Protein AF-A0A0H2UAP4-F1 (afdb_monomer_lite)

Sequence (100 aa):
MARKAACSTRPSTLLAQVVLLMASSVSALTLSDFQSIATATVPLGCILIYNTSPLSGCSQTDFTAGMGCASSCVHSLRRVQTTLQVVCSEASVPAGSVLR

Radius of gyration: 18.67 Å; chains: 1; bounding box: 58×34×34 Å

Foldseek 3Di:
DDDPPDVDDDDDDDDDDPDPPPPPPPDFDFQVVVPQDDDPQFDPQLNCLRHPQGLPPFDPVCVDPPDPHDPSSVVSLVVSLVVLCVRRVRRPDDPPDSND

Organism: Magnaporthiopsis poae (strain ATCC 64411 / 73-15) (NCBI:txid644358)

Secondary structure (DSSP, 8-state):
------------S-------------PPP-GGGT-----TTS-HHHHHHHHH---TT--GGGGSTTSPPPHHHHHHHHHHHHHHHHHTTT----TT-TT-

pLDDT: mean 73.92, std 17.57, range [32.69, 93.19]

Structure (mmCIF, N/CA/C/O backbone):
data_AF-A0A0H2UAP4-F1
#
_entry.id   AF-A0A0H2UAP4-F1
#
loop_
_atom_site.group_PDB
_atom_site.id
_atom_site.type_symbol
_atom_site.label_atom_id
_atom_site.label_alt_id
_atom_site.label_comp_id
_atom_site.label_asym_id
_atom_site.label_entity_id
_atom_site.label_seq_id
_atom_site.pdbx_PDB_ins_code
_atom_site.Cartn_x
_atom_site.Cartn_y
_atom_site.Cartn_z
_atom_site.occupancy
_atom_site.B_iso_or_equiv
_atom_site.auth_seq_id
_atom_site.auth_comp_id
_atom_site.auth_asym_id
_atom_site.auth_atom_id
_atom_site.pdbx_PDB_model_num
ATOM 1 N N . MET A 1 1 ? 11.756 -18.433 -22.250 1.00 32.69 1 MET A N 1
ATOM 2 C CA . MET A 1 1 ? 12.898 -18.193 -21.337 1.00 32.69 1 MET A CA 1
ATOM 3 C C . MET A 1 1 ? 13.044 -16.691 -21.127 1.00 32.69 1 MET A C 1
ATOM 5 O O . MET A 1 1 ? 13.300 -15.978 -22.086 1.00 32.69 1 MET A O 1
ATOM 9 N N . ALA A 1 2 ? 12.782 -16.210 -19.909 1.00 36.12 2 ALA A N 1
ATOM 10 C CA . ALA A 1 2 ? 12.783 -14.791 -19.553 1.00 36.12 2 ALA A CA 1
ATOM 11 C C . ALA A 1 2 ? 14.216 -14.258 -19.388 1.00 36.12 2 ALA A C 1
ATOM 13 O O . ALA A 1 2 ? 15.012 -14.848 -18.660 1.00 36.12 2 ALA A O 1
ATOM 14 N N . ARG A 1 3 ? 14.543 -13.130 -20.029 1.00 36.03 3 ARG A N 1
ATOM 15 C CA . ARG A 1 3 ? 15.784 -12.391 -19.767 1.00 36.03 3 ARG A CA 1
ATOM 16 C C . ARG A 1 3 ? 15.482 -11.283 -18.760 1.00 36.03 3 ARG A C 1
ATOM 18 O O . ARG A 1 3 ? 14.880 -10.275 -19.108 1.00 36.03 3 ARG A O 1
ATOM 25 N N . LYS A 1 4 ? 15.885 -11.492 -17.503 1.00 40.09 4 LYS A N 1
ATOM 26 C CA . LYS A 1 4 ? 16.000 -10.425 -16.499 1.00 40.09 4 LYS A CA 1
ATOM 27 C C . LYS A 1 4 ? 17.070 -9.443 -16.982 1.00 40.09 4 LYS A C 1
ATOM 29 O O . LYS A 1 4 ? 18.247 -9.795 -16.998 1.00 40.09 4 LYS A O 1
ATOM 34 N N . ALA A 1 5 ? 16.679 -8.226 -17.348 1.00 40.53 5 ALA A N 1
ATOM 35 C CA . ALA A 1 5 ? 17.611 -7.110 -17.419 1.00 40.53 5 ALA A CA 1
ATOM 36 C C . ALA A 1 5 ? 17.914 -6.674 -15.979 1.00 40.53 5 ALA A C 1
ATOM 38 O O . ALA A 1 5 ? 17.219 -5.848 -15.396 1.00 40.53 5 ALA A O 1
ATOM 39 N N . ALA A 1 6 ? 18.914 -7.311 -15.368 1.00 43.56 6 ALA A N 1
ATOM 40 C CA . ALA A 1 6 ? 19.561 -6.754 -14.193 1.00 43.56 6 ALA A CA 1
ATOM 41 C C . ALA A 1 6 ? 20.183 -5.417 -14.618 1.00 43.56 6 ALA A C 1
ATOM 43 O O . ALA A 1 6 ? 20.995 -5.387 -15.544 1.00 43.56 6 ALA A O 1
ATOM 44 N N . CYS A 1 7 ? 19.771 -4.319 -13.985 1.00 40.97 7 CYS A N 1
ATOM 45 C CA . CYS A 1 7 ? 20.416 -3.024 -14.161 1.00 40.97 7 CYS A CA 1
ATOM 46 C C . CYS A 1 7 ? 21.874 -3.176 -13.692 1.00 40.97 7 CYS A C 1
ATOM 48 O O . CYS A 1 7 ? 22.144 -3.331 -12.502 1.00 40.97 7 CYS A O 1
ATOM 50 N N . SER A 1 8 ? 22.794 -3.298 -14.650 1.00 42.19 8 SER A N 1
ATOM 51 C CA . SER A 1 8 ? 24.196 -3.648 -14.432 1.00 42.19 8 SER A CA 1
ATOM 52 C C . SER A 1 8 ? 25.026 -2.380 -14.299 1.00 42.19 8 SER A C 1
ATOM 54 O O . SER A 1 8 ? 25.495 -1.841 -15.301 1.00 42.19 8 SER A O 1
ATOM 56 N N . THR A 1 9 ? 25.279 -1.940 -13.072 1.00 45.47 9 THR A N 1
ATOM 57 C CA . THR A 1 9 ? 26.272 -0.895 -12.805 1.00 45.47 9 THR A CA 1
ATOM 58 C C . THR A 1 9 ? 27.598 -1.568 -12.454 1.00 45.47 9 THR A C 1
ATOM 60 O O . THR A 1 9 ? 27.805 -1.998 -11.324 1.00 45.47 9 THR A O 1
ATOM 63 N N . ARG A 1 10 ? 28.500 -1.707 -13.434 1.00 50.00 10 ARG A N 1
ATOM 64 C CA . ARG A 1 10 ? 29.922 -1.992 -13.174 1.00 50.00 10 ARG A CA 1
ATOM 65 C C . ARG A 1 10 ? 30.636 -0.650 -12.992 1.00 50.00 10 ARG A C 1
ATOM 67 O O . ARG A 1 10 ? 30.751 0.067 -13.984 1.00 50.00 10 ARG A O 1
ATOM 74 N N . PRO A 1 11 ? 31.134 -0.289 -11.799 1.00 49.94 11 PRO A N 1
ATOM 75 C CA . PRO A 1 11 ? 32.003 0.864 -11.674 1.00 49.94 11 PRO A CA 1
ATOM 76 C C . PRO A 1 11 ? 33.443 0.397 -11.905 1.00 49.94 11 PRO A C 1
ATOM 78 O O . PRO A 1 11 ? 33.975 -0.397 -11.133 1.00 49.94 11 PRO A O 1
ATOM 81 N N . SER A 1 12 ? 34.073 0.862 -12.983 1.00 53.91 12 SER A N 1
ATOM 82 C CA . SER A 1 12 ? 35.514 0.708 -13.179 1.00 53.91 12 SER A CA 1
ATOM 83 C C . SER A 1 12 ? 36.146 2.074 -13.421 1.00 53.91 12 SER A C 1
ATOM 85 O O . SER A 1 12 ? 35.816 2.758 -14.385 1.00 53.91 12 SER A O 1
ATOM 87 N N . THR A 1 13 ? 37.087 2.385 -12.525 1.00 48.41 13 THR A N 1
ATOM 88 C CA . THR A 1 13 ? 38.182 3.371 -12.580 1.00 48.41 13 THR A CA 1
ATOM 89 C C . THR A 1 13 ? 37.882 4.878 -12.518 1.00 48.41 13 THR A C 1
ATOM 91 O O . THR A 1 13 ? 37.439 5.489 -13.479 1.00 48.41 13 THR A O 1
ATOM 94 N N . LEU A 1 14 ? 38.292 5.441 -11.366 1.00 57.62 14 LEU A N 1
ATOM 95 C CA . LEU A 1 14 ? 39.080 6.670 -11.174 1.00 57.62 14 LEU A CA 1
ATOM 96 C C . LEU A 1 14 ? 38.614 7.937 -11.905 1.00 57.62 14 LEU A C 1
ATOM 98 O O . LEU A 1 14 ? 39.041 8.200 -13.020 1.00 57.62 14 LEU A O 1
ATOM 102 N N . LEU A 1 15 ? 37.862 8.777 -11.191 1.00 52.22 15 LEU A N 1
ATOM 103 C CA . LEU A 1 15 ? 38.105 10.217 -11.017 1.00 52.22 15 LEU A CA 1
ATOM 104 C C . LEU A 1 15 ? 37.110 10.728 -9.966 1.00 52.22 15 LEU A C 1
ATOM 106 O O . LEU A 1 15 ? 35.909 10.478 -10.045 1.00 52.22 15 LEU A O 1
ATOM 110 N N . ALA A 1 16 ? 37.635 11.383 -8.932 1.00 54.25 16 ALA A N 1
ATOM 111 C CA . ALA A 1 16 ? 36.862 11.916 -7.822 1.00 54.25 16 ALA A CA 1
ATOM 112 C C . ALA A 1 16 ? 35.978 13.076 -8.302 1.00 54.25 16 ALA A C 1
ATOM 114 O O . ALA A 1 16 ? 36.415 14.222 -8.365 1.00 54.25 16 ALA A O 1
ATOM 115 N N . GLN A 1 17 ? 34.725 12.778 -8.633 1.00 56.22 17 GLN A N 1
ATOM 116 C CA . GLN A 1 17 ? 33.671 13.776 -8.735 1.00 56.22 17 GLN A CA 1
ATOM 117 C C . GLN A 1 17 ? 32.761 13.601 -7.525 1.00 56.22 17 GLN A C 1
ATOM 119 O O . GLN A 1 17 ? 32.102 12.574 -7.369 1.00 56.22 17 GLN A O 1
ATOM 124 N N . VAL A 1 18 ? 32.761 14.604 -6.645 1.00 61.50 18 VAL A N 1
ATOM 125 C CA . VAL A 1 18 ? 31.795 14.728 -5.552 1.00 61.50 18 VAL A CA 1
ATOM 126 C C . VAL A 1 18 ? 30.426 14.957 -6.190 1.00 61.50 18 VAL A C 1
ATOM 128 O O . VAL A 1 18 ? 30.016 16.084 -6.448 1.00 61.50 18 VAL A O 1
ATOM 131 N N . VAL A 1 19 ? 29.739 13.867 -6.521 1.00 64.81 19 VAL A N 1
ATOM 132 C CA . VAL A 1 19 ? 28.327 13.893 -6.886 1.00 64.81 19 VAL A CA 1
ATOM 133 C C . VAL A 1 19 ? 27.566 14.033 -5.575 1.00 64.81 19 VAL A C 1
ATOM 135 O O . VAL A 1 19 ? 27.502 13.089 -4.789 1.00 64.81 19 VAL A O 1
ATOM 138 N N . LEU A 1 20 ? 27.017 15.223 -5.313 1.00 56.50 20 LEU A N 1
ATOM 139 C CA . LEU A 1 20 ? 25.954 15.379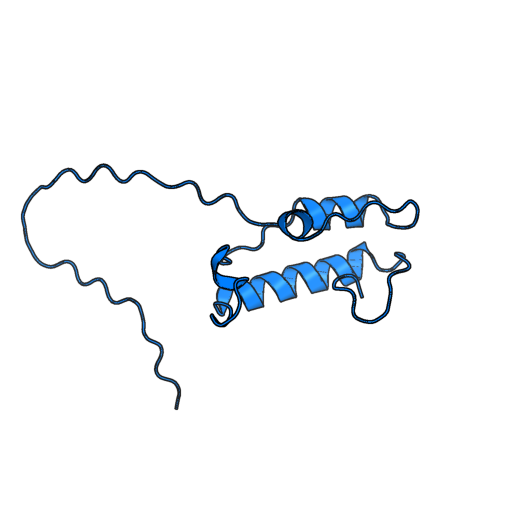 -4.324 1.00 56.50 20 LEU A CA 1
ATOM 140 C C . LEU A 1 20 ? 24.802 14.468 -4.767 1.00 56.50 20 LEU A C 1
ATOM 142 O O . LEU A 1 20 ? 24.031 14.820 -5.661 1.00 56.50 20 LEU A O 1
ATOM 146 N N . LEU A 1 21 ? 24.694 13.280 -4.169 1.00 60.34 21 LEU A N 1
ATOM 147 C CA . LEU A 1 21 ? 23.472 12.496 -4.247 1.00 60.34 21 LEU A CA 1
ATOM 148 C C . LEU A 1 21 ? 22.404 13.279 -3.485 1.00 60.34 21 LEU A C 1
ATOM 150 O O . LEU A 1 21 ? 22.312 13.201 -2.262 1.00 60.34 21 LEU A O 1
ATOM 154 N N . MET A 1 22 ? 21.599 14.047 -4.217 1.00 49.91 22 MET A N 1
ATOM 155 C CA . MET A 1 22 ? 20.267 14.412 -3.755 1.00 49.91 22 MET A CA 1
ATOM 156 C C . MET A 1 22 ? 19.523 13.093 -3.556 1.00 49.91 22 MET A C 1
ATOM 158 O O . MET A 1 22 ? 19.053 12.485 -4.516 1.00 49.91 22 MET A O 1
ATOM 162 N N . ALA A 1 23 ? 19.507 12.597 -2.319 1.00 50.75 23 ALA A N 1
ATOM 163 C CA . ALA A 1 23 ? 18.665 11.485 -1.931 1.00 50.75 23 ALA A CA 1
ATOM 164 C C . ALA A 1 23 ? 17.222 11.970 -2.073 1.00 50.75 23 ALA A C 1
ATOM 166 O O . ALA A 1 23 ? 16.682 12.621 -1.182 1.00 50.75 23 ALA A O 1
ATOM 167 N N . SER A 1 24 ? 16.613 11.721 -3.230 1.00 51.91 24 SER A N 1
ATOM 168 C CA . SER A 1 24 ? 15.177 11.856 -3.395 1.00 51.91 24 SER A CA 1
ATOM 169 C C . SER A 1 24 ? 14.541 10.877 -2.416 1.00 51.91 24 SER A C 1
ATOM 171 O O . SER A 1 24 ? 14.578 9.662 -2.611 1.00 51.91 24 SER A O 1
ATOM 173 N N . SER A 1 25 ? 14.017 11.400 -1.309 1.00 53.91 25 SER A N 1
ATOM 174 C CA . SER A 1 25 ? 13.217 10.622 -0.376 1.00 53.91 25 SER A CA 1
ATOM 175 C C . SER A 1 25 ? 11.949 10.205 -1.113 1.00 53.91 25 SER A C 1
ATOM 177 O O . SER A 1 25 ? 10.978 10.957 -1.168 1.00 53.91 25 SER A O 1
ATOM 179 N N . VAL A 1 26 ? 11.974 9.029 -1.740 1.00 63.47 26 VAL A N 1
ATOM 180 C CA . VAL A 1 26 ? 10.750 8.367 -2.181 1.00 63.47 26 VAL A CA 1
ATOM 181 C C . VAL A 1 26 ? 9.984 8.038 -0.910 1.00 63.47 26 VAL A C 1
ATOM 183 O O . VAL A 1 26 ? 10.361 7.139 -0.157 1.00 63.47 26 VAL A O 1
ATOM 186 N N . SER A 1 27 ? 8.944 8.822 -0.640 1.00 70.44 27 SER A N 1
ATOM 187 C CA . SER A 1 27 ? 7.941 8.469 0.355 1.00 70.44 27 SER A CA 1
ATOM 188 C C . SER A 1 27 ? 7.403 7.084 0.005 1.00 70.44 27 SER A C 1
ATOM 190 O O . SER A 1 27 ? 7.100 6.808 -1.159 1.00 70.44 27 SER A O 1
ATOM 192 N N . ALA A 1 28 ? 7.332 6.194 0.992 1.00 83.94 28 ALA A N 1
ATOM 193 C CA . ALA A 1 28 ? 6.743 4.883 0.779 1.00 83.94 28 ALA A CA 1
ATOM 194 C C . ALA A 1 28 ? 5.255 5.064 0.456 1.00 83.94 28 ALA A C 1
ATOM 196 O O . ALA A 1 28 ? 4.521 5.627 1.264 1.00 83.94 28 ALA A O 1
ATOM 197 N N . LEU A 1 29 ? 4.845 4.598 -0.723 1.00 90.94 29 LEU A N 1
ATOM 198 C CA . LEU A 1 29 ? 3.453 4.650 -1.163 1.00 90.94 29 LEU A CA 1
ATOM 199 C C . LEU A 1 29 ? 2.596 3.739 -0.283 1.00 90.94 29 LEU A C 1
ATOM 201 O O . LEU A 1 29 ? 3.043 2.658 0.095 1.00 90.94 29 LEU A O 1
ATOM 205 N N . THR A 1 30 ? 1.362 4.120 -0.009 1.00 92.81 30 THR A N 1
ATOM 206 C CA . THR A 1 30 ? 0.343 3.289 0.639 1.00 92.81 30 THR A CA 1
ATOM 207 C C . THR A 1 30 ? -0.889 3.202 -0.259 1.00 92.81 30 THR A C 1
ATOM 209 O O . THR A 1 30 ? -0.981 3.875 -1.286 1.00 92.81 30 THR A O 1
ATOM 212 N N . LEU A 1 31 ? -1.863 2.351 0.078 1.00 90.25 31 LEU A N 1
ATOM 213 C CA . LEU A 1 31 ? -3.084 2.251 -0.733 1.00 90.25 31 LEU A CA 1
ATOM 214 C C . LEU A 1 31 ? -3.921 3.540 -0.680 1.00 90.25 31 LEU A C 1
ATOM 216 O O . LEU A 1 31 ? -4.612 3.865 -1.649 1.00 90.25 31 LEU A O 1
ATOM 220 N N . SER A 1 32 ? -3.804 4.314 0.403 1.00 90.75 32 SER A N 1
ATOM 221 C CA . SER A 1 32 ? -4.486 5.602 0.540 1.00 90.75 32 SER A CA 1
ATOM 222 C C . SER A 1 32 ? -3.965 6.695 -0.382 1.00 90.75 32 SER A C 1
ATOM 224 O O . SER A 1 32 ? -4.710 7.631 -0.658 1.00 90.75 32 SER A O 1
ATOM 226 N N . ASP A 1 33 ? -2.743 6.561 -0.906 1.00 90.12 33 ASP A N 1
ATOM 227 C CA . ASP A 1 33 ? -2.215 7.483 -1.920 1.00 90.12 33 ASP A CA 1
ATOM 228 C C . ASP A 1 33 ? -2.949 7.358 -3.266 1.00 90.12 33 ASP A C 1
ATOM 230 O O . ASP A 1 33 ? -2.915 8.279 -4.080 1.00 90.12 33 ASP A O 1
ATOM 234 N N . PHE A 1 34 ? -3.624 6.229 -3.508 1.00 86.94 34 PHE A N 1
ATOM 235 C CA . PHE A 1 34 ? -4.358 5.965 -4.750 1.00 86.94 34 PHE A CA 1
ATOM 236 C C . PHE A 1 34 ? -5.861 6.157 -4.594 1.00 86.94 34 PHE A C 1
ATOM 238 O O . PHE A 1 34 ? -6.532 6.632 -5.509 1.00 86.94 34 PHE A O 1
ATOM 245 N N . GLN A 1 35 ? -6.404 5.761 -3.445 1.00 85.44 35 GLN A N 1
ATOM 246 C CA . GLN A 1 35 ? -7.825 5.877 -3.158 1.00 85.44 35 GLN A CA 1
ATOM 247 C C . GLN A 1 35 ? -8.037 6.002 -1.658 1.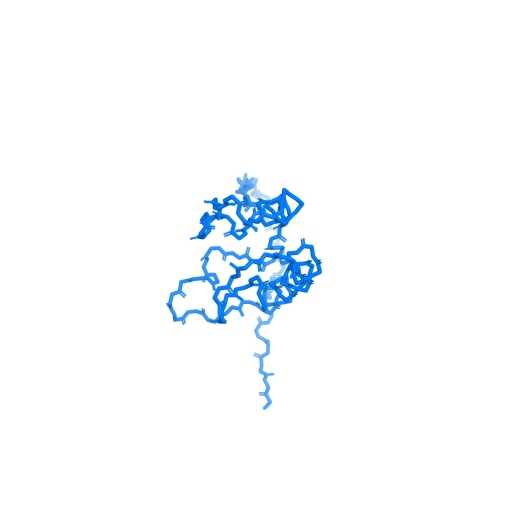00 85.44 35 GLN A C 1
ATOM 249 O O . GLN A 1 35 ? -7.598 5.146 -0.900 1.00 85.44 35 GLN A O 1
ATOM 254 N N . SER A 1 36 ? -8.776 7.016 -1.223 1.00 85.38 36 SER A N 1
ATOM 255 C CA . SER A 1 36 ? -9.203 7.127 0.168 1.00 85.38 36 SER A CA 1
ATOM 256 C C . SER A 1 36 ? -10.385 6.197 0.462 1.00 85.38 36 SER A C 1
ATOM 258 O O . SER A 1 36 ? -11.305 6.054 -0.345 1.00 85.38 36 SER A O 1
ATOM 260 N N . ILE A 1 37 ? -10.378 5.587 1.650 1.00 78.19 37 ILE A N 1
ATOM 261 C CA . ILE A 1 37 ? -11.532 4.870 2.199 1.00 78.19 37 ILE A CA 1
ATOM 262 C C . ILE A 1 37 ? -12.000 5.601 3.459 1.00 78.19 37 ILE A C 1
ATOM 264 O O . ILE A 1 37 ? -11.224 5.837 4.381 1.00 78.19 37 ILE A O 1
ATOM 268 N N . ALA A 1 38 ? -13.264 6.012 3.486 1.00 66.12 38 ALA A N 1
ATOM 269 C CA . ALA A 1 38 ? -13.877 6.646 4.648 1.00 66.12 38 ALA A CA 1
ATOM 270 C C . ALA A 1 38 ? -15.364 6.290 4.674 1.00 66.12 38 ALA A C 1
ATOM 272 O O . ALA A 1 38 ? -16.195 6.981 4.090 1.00 66.12 38 ALA A O 1
ATOM 273 N N . THR A 1 39 ? -15.700 5.180 5.324 1.00 67.38 39 THR A N 1
ATOM 274 C CA . THR A 1 39 ? -17.084 4.729 5.506 1.00 67.38 39 THR A CA 1
ATOM 275 C C . THR A 1 39 ? -17.285 4.267 6.944 1.00 67.38 39 THR A C 1
ATOM 277 O O . THR A 1 39 ? -16.412 3.633 7.534 1.00 67.38 39 THR A O 1
ATOM 280 N N . ALA A 1 40 ? -18.460 4.565 7.510 1.00 62.44 40 ALA A N 1
ATOM 281 C CA . ALA A 1 40 ? -18.831 4.172 8.875 1.00 62.44 40 ALA A CA 1
ATOM 282 C C . ALA A 1 40 ? -18.837 2.644 9.093 1.00 62.44 40 ALA A C 1
ATOM 284 O O . ALA A 1 40 ? -18.836 2.174 10.225 1.00 62.44 40 ALA A O 1
ATOM 285 N N . THR A 1 41 ? -18.839 1.872 8.007 1.00 75.31 41 THR A N 1
ATOM 286 C CA . THR A 1 41 ? -18.843 0.407 7.976 1.00 75.31 41 THR A CA 1
ATOM 287 C C . THR A 1 41 ? -17.454 -0.230 7.890 1.00 75.31 41 THR A C 1
ATOM 289 O O . THR A 1 41 ? -17.371 -1.455 7.881 1.00 75.31 41 THR A O 1
ATOM 292 N N . VAL A 1 42 ? -16.363 0.545 7.823 1.00 82.94 42 VAL A N 1
ATOM 293 C CA . VAL A 1 42 ? -14.997 -0.009 7.812 1.00 82.94 42 VAL A CA 1
ATOM 294 C C . VAL A 1 42 ? -14.384 0.087 9.216 1.00 82.94 42 VAL A C 1
ATOM 296 O O . VAL A 1 42 ? -14.290 1.188 9.762 1.00 82.94 42 VAL A O 1
ATOM 299 N N . PRO A 1 43 ? -13.925 -1.031 9.812 1.00 86.94 43 PRO A N 1
ATOM 300 C CA . PRO A 1 43 ? -13.289 -1.017 11.127 1.00 86.94 43 PRO A CA 1
ATOM 301 C C . PRO A 1 43 ? -12.049 -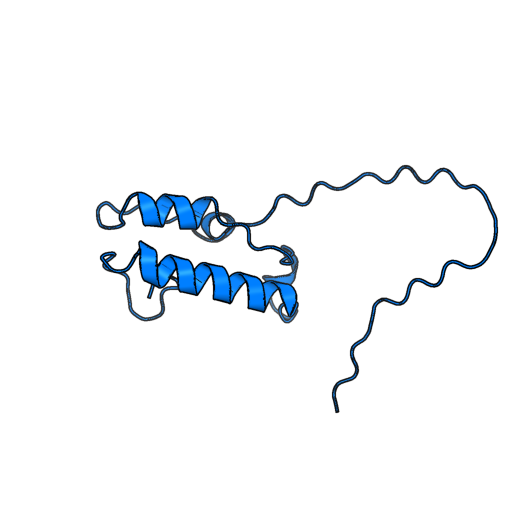0.113 11.177 1.00 86.94 43 PRO A C 1
ATOM 303 O O . PRO A 1 43 ? -11.239 -0.103 10.251 1.00 86.94 43 PRO A O 1
ATOM 306 N N . LEU A 1 44 ? -11.834 0.576 12.303 1.00 88.06 44 LEU A N 1
ATOM 307 C CA . LEU A 1 44 ? -10.662 1.443 12.523 1.00 88.06 44 LEU A CA 1
ATOM 308 C C . LEU A 1 44 ? -9.326 0.737 12.241 1.00 88.06 44 LEU A C 1
ATOM 310 O O . LEU A 1 44 ? -8.432 1.335 11.646 1.00 88.06 44 LEU A O 1
ATOM 314 N N . GLY A 1 45 ? -9.199 -0.541 12.615 1.00 88.88 45 GLY A N 1
ATOM 315 C CA . GLY A 1 45 ? -7.998 -1.335 12.335 1.00 88.88 45 GLY A CA 1
ATOM 316 C C . GL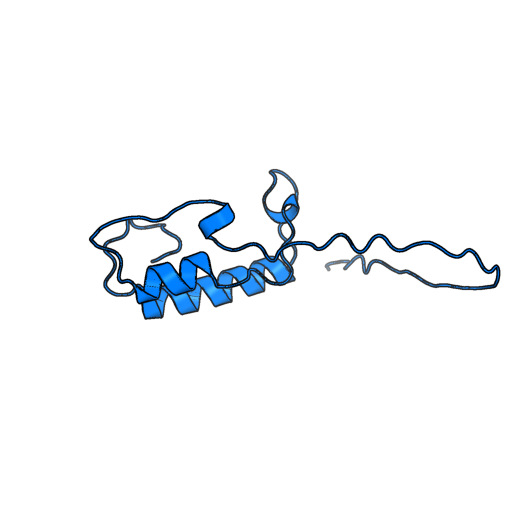Y A 1 45 ? -7.731 -1.510 10.837 1.00 88.88 45 GLY A C 1
ATOM 317 O O . GLY A 1 45 ? -6.592 -1.383 10.396 1.00 88.88 45 GLY A O 1
ATOM 318 N N . CYS A 1 46 ? -8.783 -1.712 10.041 1.00 90.38 46 CYS A N 1
ATOM 319 C CA . CYS A 1 46 ? -8.684 -1.792 8.586 1.00 90.38 46 CYS A CA 1
ATOM 320 C C . CYS A 1 46 ? -8.207 -0.461 7.988 1.00 90.38 46 CYS A C 1
ATOM 322 O O . CYS A 1 46 ? -7.254 -0.442 7.210 1.00 90.38 46 CYS A O 1
ATOM 324 N N . ILE A 1 47 ? -8.806 0.657 8.416 1.00 89.81 47 ILE A N 1
ATOM 325 C CA . ILE A 1 47 ? -8.422 2.009 7.978 1.00 89.81 47 ILE A CA 1
ATOM 326 C C . ILE A 1 47 ? -6.949 2.280 8.302 1.00 89.81 47 ILE A C 1
ATOM 328 O O . ILE A 1 47 ? -6.207 2.788 7.463 1.00 89.81 47 ILE A O 1
ATOM 332 N N . LEU A 1 48 ? -6.500 1.913 9.504 1.00 91.56 48 LEU A N 1
ATOM 333 C CA . LEU A 1 48 ? -5.120 2.128 9.926 1.00 91.56 48 LEU A CA 1
ATOM 334 C C . LEU A 1 48 ? -4.136 1.370 9.028 1.00 91.56 48 LEU A C 1
ATOM 336 O O . LEU A 1 48 ? -3.204 1.973 8.498 1.00 91.56 48 LEU A O 1
ATOM 340 N N . ILE A 1 49 ? -4.363 0.072 8.810 1.00 91.75 49 ILE A N 1
ATOM 341 C CA . ILE A 1 49 ? -3.505 -0.753 7.950 1.00 91.75 49 ILE A CA 1
ATOM 342 C C . ILE A 1 49 ? -3.523 -0.239 6.511 1.00 91.75 49 ILE A C 1
ATOM 344 O O . ILE A 1 49 ? -2.461 -0.133 5.902 1.00 91.75 49 ILE A O 1
ATOM 348 N N . TYR A 1 50 ? -4.689 0.129 5.985 1.00 91.19 50 TYR A N 1
ATOM 349 C CA . TYR A 1 50 ? -4.834 0.649 4.628 1.00 91.19 50 TYR A CA 1
ATOM 350 C C . TYR A 1 50 ? -4.031 1.941 4.397 1.00 91.19 50 TYR A C 1
ATOM 352 O O . TYR A 1 50 ? -3.365 2.082 3.372 1.00 91.19 50 TYR A O 1
ATOM 360 N N . ASN A 1 51 ? -4.052 2.855 5.373 1.00 91.56 51 ASN A N 1
ATOM 361 C CA . ASN A 1 51 ? -3.380 4.151 5.274 1.00 91.56 51 ASN A CA 1
ATOM 362 C C . ASN A 1 51 ? -1.875 4.096 5.565 1.00 91.56 51 ASN A C 1
ATOM 364 O O . ASN A 1 51 ? -1.139 4.967 5.113 1.00 91.56 51 ASN A O 1
ATOM 368 N N . THR A 1 52 ? -1.414 3.120 6.353 1.00 92.56 52 THR A N 1
ATOM 369 C CA . THR A 1 52 ? -0.040 3.120 6.894 1.00 92.56 52 THR A CA 1
ATOM 370 C C . THR A 1 52 ? 0.842 1.991 6.376 1.00 92.56 52 THR A C 1
ATOM 372 O O . THR A 1 52 ? 2.059 2.069 6.533 1.00 92.56 52 THR A O 1
ATOM 375 N N . SER A 1 53 ? 0.277 0.952 5.750 1.00 93.12 53 SER A N 1
ATOM 376 C CA . SER A 1 53 ? 1.077 -0.164 5.234 1.00 93.12 53 SER A CA 1
ATOM 377 C C . SER A 1 53 ? 1.860 0.257 3.989 1.00 93.12 53 SER A C 1
ATOM 379 O O . SER A 1 53 ? 1.243 0.557 2.963 1.00 93.12 53 SER A O 1
ATOM 381 N N . PRO A 1 54 ? 3.205 0.240 4.033 1.00 92.50 54 PRO A N 1
ATOM 382 C CA . PRO A 1 54 ? 4.014 0.672 2.908 1.00 92.50 54 PRO A CA 1
ATOM 383 C C . PRO A 1 54 ? 4.019 -0.373 1.790 1.00 92.50 54 PRO A C 1
ATOM 385 O O . PRO A 1 54 ? 4.273 -1.560 2.004 1.00 92.50 54 PRO A O 1
ATOM 388 N N . LEU A 1 55 ? 3.842 0.094 0.561 1.00 91.00 55 LEU A N 1
ATOM 389 C CA . LEU A 1 55 ? 4.006 -0.656 -0.675 1.00 91.00 55 LEU A CA 1
ATOM 390 C C . LEU A 1 55 ? 5.490 -0.703 -1.061 1.00 91.00 55 LEU A C 1
ATOM 392 O O . LEU A 1 55 ? 5.935 -0.150 -2.064 1.00 91.00 55 LEU A O 1
ATOM 396 N N . SER A 1 56 ? 6.282 -1.379 -0.228 1.00 90.88 56 SER A N 1
ATOM 397 C CA . SER A 1 56 ? 7.734 -1.493 -0.397 1.00 90.88 56 SER A CA 1
ATOM 398 C C . SER A 1 56 ? 8.128 -2.023 -1.776 1.00 90.88 56 SER A C 1
ATOM 400 O O . SER A 1 56 ? 7.656 -3.073 -2.212 1.00 90.88 56 SER A O 1
ATOM 402 N N . GLY A 1 57 ? 9.041 -1.320 -2.447 1.00 87.44 57 GLY A N 1
ATOM 403 C CA . GLY A 1 57 ? 9.503 -1.693 -3.784 1.00 87.44 57 GLY A CA 1
ATOM 404 C C . GLY A 1 57 ? 8.495 -1.411 -4.900 1.00 87.44 57 GLY A C 1
ATOM 405 O O . GLY A 1 57 ? 8.687 -1.940 -5.996 1.00 87.44 57 GLY A O 1
ATOM 406 N N . CYS A 1 58 ? 7.457 -0.618 -4.617 1.00 88.06 58 CYS A N 1
ATOM 407 C CA . CYS A 1 58 ? 6.666 0.088 -5.614 1.00 88.06 58 CYS A CA 1
ATOM 408 C C . CYS A 1 58 ? 7.208 1.507 -5.828 1.00 88.06 58 CYS A C 1
ATOM 410 O O . CYS A 1 58 ? 7.570 2.207 -4.884 1.00 88.06 58 CYS A O 1
ATOM 412 N N . SER A 1 59 ? 7.206 1.931 -7.082 1.00 87.44 59 SER A N 1
ATOM 413 C CA . SER A 1 59 ? 7.371 3.303 -7.545 1.00 87.44 59 SER A CA 1
ATOM 414 C C . SER A 1 59 ? 6.041 3.799 -8.106 1.00 87.44 59 SER A C 1
ATOM 416 O O . SER A 1 59 ? 5.210 3.015 -8.554 1.00 87.44 59 SER A O 1
ATOM 418 N N . GLN A 1 60 ? 5.845 5.114 -8.165 1.00 83.56 60 GLN A N 1
ATOM 419 C CA . GLN A 1 60 ? 4.648 5.701 -8.774 1.00 83.56 60 GLN A CA 1
ATOM 420 C C . GLN A 1 60 ? 4.520 5.337 -10.267 1.00 83.56 60 GLN A C 1
ATOM 422 O O . GLN A 1 60 ? 3.419 5.208 -10.795 1.00 83.56 60 GLN A O 1
ATOM 427 N N . THR A 1 61 ? 5.652 5.074 -10.927 1.00 82.31 61 THR A N 1
ATOM 428 C CA . THR A 1 61 ? 5.715 4.565 -12.305 1.00 82.31 61 THR A CA 1
ATOM 429 C C . THR A 1 61 ? 5.204 3.132 -12.459 1.00 82.31 61 THR A C 1
ATOM 431 O O . THR A 1 61 ? 4.885 2.737 -13.570 1.00 82.31 61 THR A O 1
ATOM 434 N N . ASP A 1 62 ? 5.107 2.345 -11.382 1.00 82.56 62 ASP A N 1
ATOM 435 C CA . ASP A 1 62 ? 4.508 1.001 -11.435 1.00 82.56 62 ASP A CA 1
ATOM 436 C C . ASP A 1 62 ? 2.974 1.043 -11.573 1.00 82.56 62 ASP A C 1
ATOM 438 O O . ASP A 1 62 ? 2.354 0.003 -11.796 1.00 82.56 62 ASP A O 1
ATOM 442 N N . PHE A 1 63 ? 2.365 2.229 -11.440 1.00 82.00 63 PHE A N 1
ATOM 443 C CA . PHE A 1 63 ? 0.917 2.453 -11.513 1.00 82.00 63 PHE A CA 1
ATOM 444 C C . PHE A 1 63 ? 0.491 3.274 -12.740 1.00 82.00 63 PHE A C 1
ATOM 446 O O . PHE A 1 63 ? -0.694 3.567 -12.902 1.00 82.00 63 PHE A O 1
ATOM 453 N N . THR A 1 64 ? 1.423 3.657 -13.618 1.00 82.38 64 THR A N 1
ATOM 454 C CA . THR A 1 64 ? 1.101 4.353 -14.870 1.00 82.38 64 THR A CA 1
ATOM 455 C C . THR A 1 64 ? 0.858 3.358 -16.007 1.00 82.38 64 THR A C 1
ATOM 457 O O . THR A 1 64 ? 1.521 2.327 -16.130 1.00 82.38 64 THR A O 1
ATOM 460 N N . ALA A 1 65 ? -0.131 3.651 -16.857 1.00 70.00 65 ALA A N 1
ATOM 461 C CA . ALA A 1 65 ? -0.536 2.756 -17.937 1.00 70.00 65 ALA A CA 1
ATOM 462 C C . ALA A 1 65 ? 0.631 2.440 -18.895 1.00 70.00 65 ALA A C 1
ATOM 464 O O . ALA A 1 65 ? 1.329 3.339 -19.359 1.00 70.00 65 ALA A O 1
ATOM 465 N N . GLY A 1 66 ? 0.814 1.156 -19.221 1.00 66.06 66 GLY A N 1
ATOM 466 C CA . GLY A 1 66 ? 1.796 0.688 -20.208 1.00 66.06 66 GLY A CA 1
ATOM 467 C C . GLY A 1 66 ? 3.148 0.237 -19.643 1.00 66.06 66 GLY A C 1
ATOM 468 O O . GLY A 1 66 ? 3.910 -0.400 -20.368 1.00 66.06 66 GLY A O 1
ATOM 469 N N . MET A 1 67 ? 3.434 0.477 -18.360 1.00 63.94 67 MET A N 1
ATOM 470 C CA . MET A 1 67 ? 4.590 -0.096 -17.664 1.00 63.94 67 MET A CA 1
ATOM 471 C C . MET A 1 67 ? 4.095 -1.186 -16.710 1.00 63.94 67 MET A C 1
ATOM 473 O O . MET A 1 67 ? 3.296 -0.932 -15.817 1.00 63.94 67 MET A O 1
ATOM 477 N N . GLY A 1 68 ? 4.496 -2.437 -16.943 1.00 67.56 68 GLY A N 1
ATOM 478 C CA . GLY A 1 68 ? 4.141 -3.532 -16.038 1.00 67.56 68 GLY A CA 1
ATOM 479 C C . GLY A 1 68 ? 4.748 -3.314 -14.650 1.00 67.56 68 GLY A C 1
ATOM 480 O O . GLY A 1 68 ? 5.857 -2.796 -14.544 1.00 67.56 68 GLY A O 1
ATOM 481 N N . CYS A 1 69 ? 4.050 -3.738 -13.596 1.00 79.44 69 CYS A N 1
ATOM 482 C CA . CYS A 1 69 ? 4.542 -3.600 -12.227 1.00 79.44 69 CYS A CA 1
ATOM 483 C C . CYS A 1 69 ? 5.868 -4.346 -12.015 1.00 79.44 69 CYS A C 1
ATOM 485 O O . CYS A 1 69 ? 6.004 -5.521 -12.383 1.00 79.44 69 CYS A O 1
ATOM 487 N N . ALA A 1 70 ? 6.810 -3.713 -11.315 1.00 84.50 70 ALA A N 1
ATOM 488 C CA . ALA A 1 70 ? 7.972 -4.391 -10.766 1.00 84.50 70 ALA A CA 1
ATOM 489 C C . ALA A 1 70 ? 7.539 -5.597 -9.912 1.00 84.50 70 ALA A C 1
ATOM 491 O O . ALA A 1 70 ? 6.575 -5.539 -9.144 1.00 84.50 70 ALA A O 1
ATOM 492 N N . SER A 1 71 ? 8.277 -6.709 -9.992 1.00 88.25 71 SER A N 1
ATOM 493 C CA . SER A 1 71 ? 7.945 -7.923 -9.229 1.00 88.25 71 SER A CA 1
ATOM 494 C C . SER A 1 71 ? 7.931 -7.686 -7.714 1.00 88.25 71 SER A C 1
ATOM 496 O O . SER A 1 71 ? 7.150 -8.309 -6.998 1.00 88.25 71 SER A O 1
ATOM 498 N N . SER A 1 72 ? 8.778 -6.774 -7.225 1.00 87.88 72 SER A N 1
ATOM 499 C CA . SER A 1 72 ? 8.777 -6.315 -5.831 1.00 87.88 72 SER A CA 1
ATOM 500 C C . SER A 1 72 ? 7.451 -5.662 -5.453 1.00 87.88 72 SER A C 1
ATOM 502 O O . SER A 1 72 ? 6.884 -6.000 -4.415 1.00 87.88 72 SER A O 1
ATOM 504 N N . CYS A 1 73 ? 6.926 -4.802 -6.326 1.00 89.88 73 CYS A N 1
ATOM 505 C CA . CYS A 1 73 ? 5.666 -4.114 -6.105 1.00 89.88 73 CYS A CA 1
ATOM 506 C C . CYS A 1 73 ? 4.491 -5.096 -6.040 1.00 89.88 73 CYS A C 1
ATOM 508 O O . CYS A 1 73 ? 3.708 -5.070 -5.094 1.00 89.88 73 CYS A O 1
ATOM 510 N N . VAL A 1 74 ? 4.431 -6.057 -6.969 1.00 90.12 74 VAL A N 1
ATOM 511 C CA . VAL A 1 74 ? 3.403 -7.115 -6.963 1.00 90.12 74 VAL A CA 1
ATOM 512 C C . VAL A 1 74 ? 3.446 -7.938 -5.673 1.00 90.12 74 VAL A C 1
ATOM 514 O O . VAL A 1 74 ? 2.404 -8.253 -5.095 1.00 90.12 74 VAL A O 1
ATOM 517 N N . HIS A 1 75 ? 4.642 -8.295 -5.198 1.00 91.94 75 HIS A N 1
ATOM 518 C CA . HIS A 1 75 ? 4.787 -9.018 -3.935 1.00 91.94 75 HIS A CA 1
ATOM 519 C C . HIS A 1 75 ? 4.319 -8.200 -2.732 1.00 91.94 75 HIS A C 1
ATOM 521 O O . HIS A 1 75 ? 3.690 -8.759 -1.834 1.00 91.94 75 HIS A O 1
ATOM 527 N N . SER A 1 76 ? 4.613 -6.902 -2.717 1.00 90.81 76 SER A N 1
ATOM 528 C CA . SER A 1 76 ? 4.178 -6.000 -1.656 1.00 90.81 76 SER A CA 1
ATOM 529 C C . SER A 1 76 ? 2.657 -5.839 -1.639 1.00 90.81 76 SER A C 1
ATOM 531 O O . SER A 1 76 ? 2.027 -6.070 -0.607 1.00 90.81 76 SER A O 1
ATOM 533 N N . LEU A 1 77 ? 2.050 -5.596 -2.807 1.00 90.81 77 LEU A N 1
ATOM 534 C CA . LEU A 1 77 ? 0.598 -5.495 -2.972 1.00 90.81 77 LEU A CA 1
ATOM 535 C C . LEU A 1 77 ? -0.129 -6.741 -2.458 1.00 90.81 77 LEU A C 1
ATOM 537 O O . LEU A 1 77 ? -1.084 -6.617 -1.698 1.00 90.81 77 LEU A O 1
ATOM 541 N N . ARG A 1 78 ? 0.358 -7.947 -2.789 1.00 92.19 78 ARG A N 1
ATOM 542 C CA . ARG A 1 78 ? -0.235 -9.192 -2.268 1.00 92.19 78 ARG A CA 1
ATOM 543 C C . ARG A 1 78 ? -0.151 -9.293 -0.749 1.00 92.19 78 ARG A C 1
ATOM 545 O O . ARG A 1 78 ? -1.113 -9.721 -0.127 1.00 92.19 78 ARG A O 1
ATOM 552 N N . ARG A 1 79 ? 0.979 -8.908 -0.144 1.00 93.19 79 ARG A N 1
ATOM 553 C CA . ARG A 1 79 ? 1.130 -8.935 1.320 1.00 93.19 79 ARG A CA 1
ATOM 554 C C . ARG A 1 79 ? 0.142 -7.990 1.991 1.00 93.19 79 ARG A C 1
ATOM 556 O O . ARG A 1 79 ? -0.531 -8.404 2.927 1.00 93.19 79 ARG A O 1
ATOM 563 N N . VAL A 1 80 ? 0.034 -6.754 1.500 1.00 92.44 80 VAL A N 1
ATOM 564 C CA . VAL A 1 80 ? -0.920 -5.776 2.039 1.00 92.44 80 VAL A CA 1
ATOM 565 C C . VAL A 1 80 ? -2.357 -6.265 1.850 1.00 92.44 80 VAL A C 1
ATOM 567 O O . VAL A 1 80 ? -3.128 -6.216 2.803 1.00 92.44 80 VAL A O 1
ATOM 570 N N . GLN A 1 81 ? -2.697 -6.823 0.684 1.00 90.19 81 GLN A N 1
ATOM 571 C CA . GLN A 1 81 ? -4.017 -7.403 0.428 1.00 90.19 81 GLN A CA 1
ATOM 572 C C . GLN A 1 81 ? -4.355 -8.530 1.412 1.00 90.19 81 GLN A C 1
ATOM 574 O O . GLN A 1 81 ? -5.426 -8.509 2.007 1.00 90.19 81 GLN A O 1
ATOM 579 N N . THR A 1 82 ? -3.449 -9.488 1.634 1.00 91.19 82 THR A N 1
ATOM 580 C CA . THR A 1 82 ? -3.681 -10.574 2.600 1.00 91.19 82 THR A CA 1
ATOM 581 C C . THR A 1 82 ? -3.894 -10.034 4.013 1.00 91.19 82 THR A C 1
ATOM 583 O O . THR A 1 82 ? -4.794 -10.492 4.710 1.00 91.19 82 THR A O 1
ATOM 586 N N . THR A 1 83 ? -3.114 -9.034 4.436 1.00 91.69 83 THR A N 1
ATOM 587 C CA . THR A 1 83 ? -3.316 -8.392 5.741 1.00 91.69 83 THR A CA 1
ATOM 588 C C . THR A 1 83 ? -4.686 -7.723 5.816 1.00 91.69 83 THR A C 1
ATOM 590 O O . THR A 1 83 ? -5.399 -7.918 6.797 1.00 91.69 83 THR A O 1
ATOM 593 N N . LEU A 1 84 ? -5.085 -6.982 4.777 1.00 90.06 84 LEU A N 1
ATOM 594 C CA . LEU A 1 84 ? -6.388 -6.320 4.712 1.00 90.06 84 LEU A CA 1
ATOM 595 C C . LEU A 1 84 ? -7.543 -7.316 4.737 1.00 90.06 84 LEU A C 1
ATOM 597 O O . LEU A 1 84 ? -8.482 -7.104 5.486 1.00 90.06 84 LEU A O 1
ATOM 601 N N . GLN A 1 85 ? -7.457 -8.438 4.029 1.00 88.31 85 GLN A N 1
ATOM 602 C CA . GLN A 1 85 ? -8.493 -9.476 4.077 1.00 88.31 85 GLN A CA 1
ATOM 603 C C . GLN A 1 85 ? -8.700 -10.046 5.491 1.00 88.31 85 GLN A C 1
ATOM 60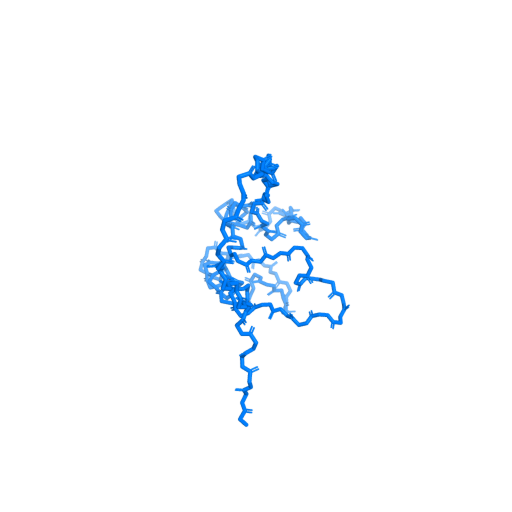5 O O . GLN A 1 85 ? -9.808 -10.451 5.833 1.00 88.31 85 GLN A O 1
ATOM 610 N N . VAL A 1 86 ? -7.660 -10.036 6.333 1.00 88.94 86 VAL A N 1
ATOM 611 C CA . VAL A 1 86 ? -7.764 -10.437 7.744 1.00 88.94 86 VAL A CA 1
ATOM 612 C C . VAL A 1 86 ? -8.335 -9.311 8.608 1.00 88.94 86 VAL A C 1
ATOM 614 O O . VAL A 1 86 ? -9.236 -9.555 9.403 1.00 88.94 86 VAL A O 1
ATOM 617 N N . VAL A 1 87 ? -7.835 -8.077 8.479 1.00 89.00 87 VAL A N 1
ATOM 618 C CA . VAL A 1 87 ? -8.238 -6.970 9.374 1.00 89.00 87 VAL A CA 1
ATOM 619 C C . VAL A 1 87 ? -9.536 -6.270 8.957 1.00 89.00 87 VAL A C 1
ATOM 621 O O . VAL A 1 87 ? -10.147 -5.568 9.762 1.00 89.00 87 VAL A O 1
ATOM 624 N N . CYS A 1 88 ? -9.953 -6.443 7.706 1.00 87.62 88 CYS A N 1
ATOM 625 C CA . CYS A 1 88 ? -11.151 -5.862 7.106 1.00 87.62 88 CYS A CA 1
ATOM 626 C C . CYS A 1 88 ? -12.251 -6.912 6.883 1.00 87.62 88 CYS A C 1
ATOM 628 O O . CYS A 1 88 ? -13.168 -6.640 6.115 1.00 87.62 88 CYS A O 1
ATOM 630 N N . SER A 1 89 ? -12.185 -8.091 7.517 1.00 81.81 89 SER A N 1
ATOM 631 C CA . SER A 1 89 ? -13.127 -9.202 7.273 1.00 81.81 89 SER A CA 1
ATOM 632 C C . SER A 1 89 ? -14.599 -8.814 7.458 1.00 81.81 89 SER A C 1
ATOM 634 O O . SER A 1 89 ? -15.467 -9.299 6.740 1.00 81.81 89 SER A O 1
ATOM 636 N N . GLU A 1 90 ? -14.864 -7.892 8.385 1.00 74.00 90 GLU A N 1
ATOM 637 C CA . GLU A 1 90 ? -16.201 -7.380 8.708 1.00 74.00 90 GLU A CA 1
ATOM 638 C C . GLU A 1 90 ? -16.613 -6.169 7.850 1.00 74.00 90 GLU A C 1
ATOM 640 O O . GLU A 1 90 ? -17.728 -5.662 7.970 1.00 74.00 90 GLU A O 1
ATOM 645 N N . ALA A 1 91 ? -15.720 -5.657 6.996 1.00 75.06 91 ALA A N 1
ATOM 646 C CA . ALA A 1 91 ? -16.028 -4.524 6.139 1.00 75.06 91 ALA A CA 1
ATOM 647 C C . ALA A 1 91 ? -16.954 -4.973 4.998 1.00 75.06 91 ALA A C 1
ATOM 649 O O . ALA A 1 91 ? -16.624 -5.843 4.193 1.00 75.06 91 ALA A O 1
ATOM 650 N N . SER A 1 92 ? -18.123 -4.342 4.885 1.00 66.31 92 SER A N 1
ATOM 651 C CA . SER A 1 92 ? -19.029 -4.564 3.754 1.00 66.31 92 SER A CA 1
ATOM 652 C C . SER A 1 92 ?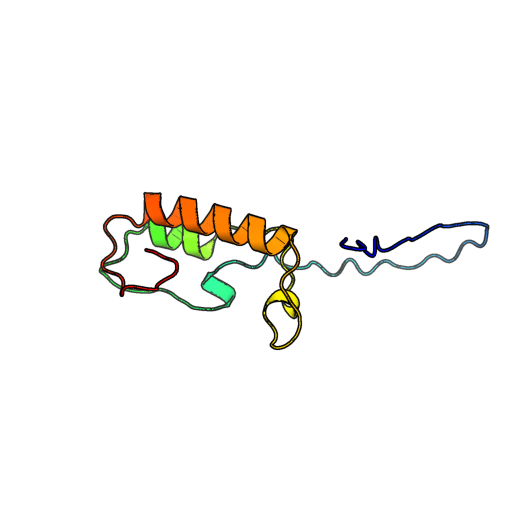 -18.520 -3.812 2.520 1.00 66.31 92 SER A C 1
ATOM 654 O O . SER A 1 92 ? -18.836 -2.635 2.335 1.00 66.31 92 SER A O 1
ATOM 656 N N . VAL A 1 93 ? -17.730 -4.484 1.675 1.00 67.69 93 VAL A N 1
ATOM 657 C CA . VAL A 1 93 ? -17.093 -3.901 0.477 1.00 67.69 93 VAL A CA 1
ATOM 658 C C . VAL A 1 93 ? -17.559 -4.628 -0.797 1.00 67.69 93 VAL A C 1
ATOM 660 O O . VAL A 1 93 ? -17.713 -5.852 -0.763 1.00 67.69 93 VAL A O 1
ATOM 663 N N . PRO A 1 94 ? -17.793 -3.927 -1.929 1.00 62.03 94 PRO A N 1
ATOM 664 C CA . PRO A 1 94 ? -18.201 -4.567 -3.181 1.00 62.03 94 PRO A CA 1
ATOM 665 C C . PRO A 1 94 ? -17.241 -5.672 -3.643 1.00 62.03 94 PRO A C 1
ATOM 667 O O . PRO A 1 94 ? -16.026 -5.588 -3.441 1.00 62.03 94 PRO A O 1
ATOM 670 N N . ALA A 1 95 ? -17.782 -6.697 -4.310 1.00 57.44 95 ALA A N 1
ATOM 671 C CA . ALA A 1 95 ? -16.974 -7.744 -4.929 1.00 57.44 95 ALA A CA 1
ATOM 672 C C . ALA A 1 95 ? -15.996 -7.135 -5.953 1.00 57.44 95 ALA A C 1
ATOM 674 O O . ALA A 1 95 ? -16.394 -6.315 -6.778 1.00 57.44 95 ALA A O 1
ATOM 675 N N . GLY A 1 96 ? -14.720 -7.528 -5.883 1.00 61.00 96 GLY A N 1
ATOM 676 C CA . GLY A 1 96 ? -13.642 -6.958 -6.704 1.00 61.00 96 GLY A CA 1
ATOM 677 C C . GLY A 1 96 ? -12.881 -5.798 -6.051 1.00 61.00 96 GLY A C 1
ATOM 678 O O . GLY A 1 96 ? -11.941 -5.285 -6.651 1.00 61.00 96 GLY A O 1
ATOM 679 N N . SER A 1 97 ? -13.247 -5.397 -4.830 1.00 67.56 97 SER A N 1
ATOM 680 C CA . SER A 1 97 ? -12.441 -4.471 -4.031 1.00 67.56 97 SER A CA 1
ATOM 681 C C . SER A 1 97 ? -11.170 -5.142 -3.502 1.00 67.56 97 SER A C 1
ATOM 683 O O . SER A 1 97 ? -11.192 -6.313 -3.140 1.00 67.56 97 SER A O 1
ATOM 685 N N . VAL A 1 98 ? -10.087 -4.368 -3.369 1.00 65.19 98 VAL A N 1
ATOM 686 C CA . VAL A 1 98 ? -8.811 -4.790 -2.746 1.00 65.19 98 VAL A CA 1
ATOM 687 C C . VAL A 1 98 ? -9.002 -5.258 -1.295 1.00 65.19 98 VAL A C 1
ATOM 689 O O . VAL A 1 98 ? -8.172 -5.985 -0.758 1.00 65.19 98 VAL A O 1
ATOM 692 N N . LEU A 1 99 ? -10.106 -4.857 -0.663 1.00 62.19 99 LEU A N 1
ATOM 693 C CA . LEU A 1 99 ? -10.462 -5.236 0.703 1.00 62.19 99 LEU A CA 1
ATOM 694 C C . LEU A 1 99 ? -11.159 -6.607 0.814 1.00 62.19 99 LEU A C 1
ATOM 696 O O . LEU A 1 99 ? -11.433 -7.032 1.933 1.00 62.19 99 LEU A O 1
ATOM 700 N N . ARG A 1 100 ? -11.467 -7.281 -0.304 1.00 56.97 100 ARG A N 1
ATOM 701 C CA . ARG A 1 100 ? -12.168 -8.576 -0.342 1.00 56.97 100 ARG A CA 1
ATOM 702 C C . ARG A 1 100 ? -11.369 -9.645 -1.098 1.00 56.97 100 ARG A C 1
ATOM 704 O O . ARG A 1 100 ? -10.421 -9.310 -1.843 1.00 56.97 100 ARG A O 1
#